Protein AF-V8C6Y3-F1 (afdb_monomer)

Structure (mmCIF, N/CA/C/O backbone):
data_AF-V8C6Y3-F1
#
_entry.id   AF-V8C6Y3-F1
#
loop_
_atom_site.group_PDB
_atom_site.id
_atom_site.type_symbol
_atom_site.label_atom_id
_atom_site.label_alt_id
_atom_site.label_comp_id
_atom_site.label_asym_id
_atom_site.label_entity_id
_atom_site.label_seq_id
_atom_site.pdbx_PDB_ins_code
_atom_site.Cartn_x
_atom_site.Cartn_y
_atom_site.Cartn_z
_atom_site.occupancy
_atom_site.B_iso_or_equiv
_atom_site.auth_seq_id
_atom_site.auth_comp_id
_atom_site.auth_asym_id
_atom_site.auth_atom_id
_atom_site.pdbx_PDB_model_num
ATOM 1 N N . MET A 1 1 ? 5.352 -16.177 -13.746 1.00 63.56 1 MET A N 1
ATOM 2 C CA . MET A 1 1 ? 4.210 -15.300 -14.077 1.00 63.56 1 MET A CA 1
ATOM 3 C C . MET A 1 1 ? 4.567 -14.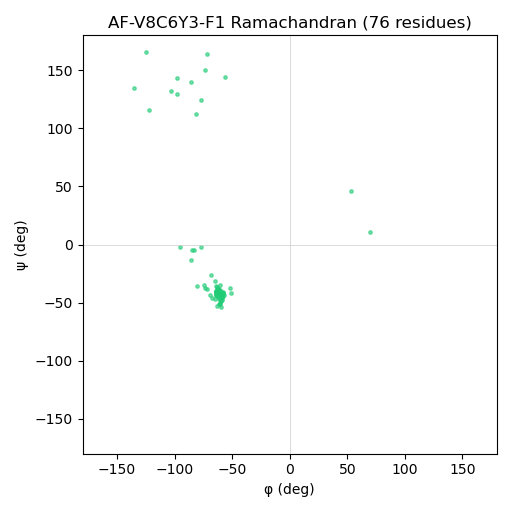624 -15.383 1.00 63.56 1 MET A C 1
ATOM 5 O O . MET A 1 1 ? 5.631 -14.023 -15.431 1.00 63.56 1 MET A O 1
ATOM 9 N N . THR A 1 2 ? 3.760 -14.795 -16.424 1.00 75.00 2 THR A N 1
ATOM 10 C CA . THR A 1 2 ? 3.971 -14.136 -17.722 1.00 75.00 2 THR A CA 1
ATOM 11 C C . THR A 1 2 ? 2.973 -12.991 -17.812 1.00 75.00 2 THR A C 1
ATOM 13 O O . THR A 1 2 ? 1.812 -13.185 -17.451 1.00 75.00 2 THR A O 1
ATOM 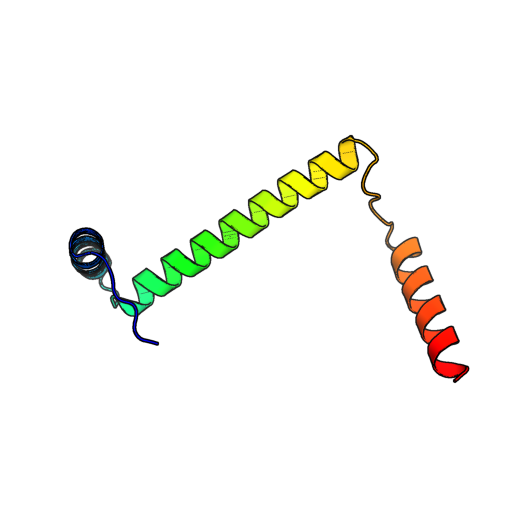16 N N . ILE A 1 3 ? 3.434 -11.800 -18.189 1.00 74.44 3 ILE A N 1
ATOM 17 C CA . ILE A 1 3 ? 2.602 -10.600 -18.296 1.00 74.44 3 ILE A CA 1
ATOM 18 C C . ILE A 1 3 ? 2.726 -10.108 -19.730 1.00 74.44 3 ILE A C 1
ATOM 20 O O . ILE A 1 3 ? 3.815 -9.716 -20.143 1.00 74.44 3 ILE A O 1
ATOM 24 N N . ASP A 1 4 ? 1.618 -10.124 -20.463 1.00 84.50 4 ASP A N 1
ATOM 25 C CA . ASP A 1 4 ? 1.564 -9.545 -21.800 1.00 84.50 4 ASP A CA 1
ATOM 26 C C . ASP A 1 4 ? 1.354 -8.036 -21.669 1.00 84.50 4 ASP A C 1
ATOM 28 O O . ASP A 1 4 ? 0.314 -7.570 -21.194 1.00 84.50 4 ASP A O 1
ATOM 32 N N . LEU A 1 5 ? 2.375 -7.271 -22.047 1.00 84.00 5 LEU A N 1
ATOM 33 C CA . LEU A 1 5 ? 2.341 -5.814 -22.031 1.00 84.00 5 LEU A CA 1
ATOM 34 C C . LEU A 1 5 ? 2.015 -5.285 -23.435 1.00 84.00 5 LEU A C 1
ATOM 36 O O . LEU A 1 5 ? 2.493 -5.833 -24.429 1.00 84.00 5 LEU A O 1
ATOM 40 N N . PRO A 1 6 ? 1.239 -4.194 -23.556 1.00 93.31 6 PRO A N 1
ATOM 41 C CA . PRO A 1 6 ? 1.163 -3.453 -24.808 1.00 93.31 6 PRO A CA 1
ATOM 42 C C . PRO A 1 6 ? 2.564 -3.010 -25.250 1.00 93.31 6 PRO A C 1
ATOM 44 O O . PRO A 1 6 ? 3.371 -2.610 -24.410 1.00 93.31 6 PRO A O 1
ATOM 47 N N . LYS A 1 7 ? 2.834 -3.005 -26.562 1.00 90.12 7 LYS A N 1
ATOM 48 C CA . LYS A 1 7 ? 4.161 -2.668 -27.123 1.00 90.12 7 LYS A CA 1
ATOM 49 C C . LYS A 1 7 ? 4.729 -1.340 -26.613 1.00 90.12 7 LYS A C 1
ATOM 51 O O . LYS A 1 7 ? 5.926 -1.215 -26.394 1.00 90.12 7 LYS A O 1
ATOM 56 N N . GLU A 1 8 ? 3.872 -0.343 -26.419 1.00 91.00 8 GLU A N 1
ATOM 57 C CA . GLU A 1 8 ? 4.270 0.965 -25.886 1.00 91.00 8 GLU A CA 1
ATOM 58 C C . GLU A 1 8 ? 4.806 0.865 -24.450 1.00 91.00 8 GLU A C 1
ATOM 60 O O . GLU A 1 8 ? 5.814 1.482 -24.117 1.00 91.00 8 GLU A O 1
ATOM 65 N N . VAL A 1 9 ? 4.168 0.039 -23.616 1.00 89.81 9 VAL A N 1
ATOM 66 C CA . VAL A 1 9 ? 4.572 -0.194 -22.223 1.00 89.81 9 VAL A CA 1
ATOM 67 C C . VAL A 1 9 ? 5.827 -1.060 -22.164 1.00 89.81 9 VAL A C 1
ATOM 69 O O . VAL A 1 9 ? 6.701 -0.806 -21.343 1.00 89.81 9 VAL A O 1
ATOM 72 N N . GLU A 1 10 ? 5.951 -2.047 -23.049 1.00 90.31 10 GLU A N 1
ATOM 73 C CA . GLU A 1 10 ? 7.164 -2.858 -23.180 1.00 90.31 10 GLU A CA 1
ATOM 74 C C . GLU A 1 10 ? 8.381 -1.98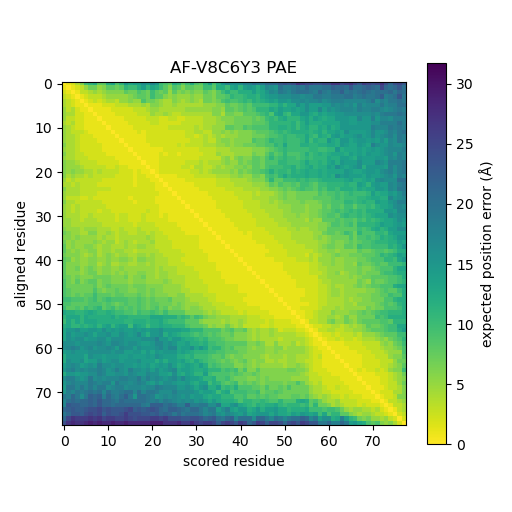9 -23.534 1.00 90.31 10 GLU A C 1
ATOM 76 O O . GLU A 1 10 ? 9.393 -2.035 -22.836 1.00 90.31 10 GLU A O 1
ATOM 81 N N . ASN A 1 11 ? 8.253 -1.117 -24.540 1.00 91.81 11 ASN A N 1
ATOM 82 C CA . ASN A 1 11 ? 9.308 -0.175 -24.922 1.00 91.81 11 ASN A CA 1
ATOM 83 C C . ASN A 1 11 ? 9.679 0.775 -23.776 1.00 91.81 11 ASN A C 1
ATOM 85 O O . ASN A 1 11 ? 10.858 1.058 -23.567 1.00 91.81 11 ASN A O 1
ATOM 89 N N . PHE A 1 12 ? 8.684 1.247 -23.019 1.00 92.44 12 PHE A N 1
ATOM 90 C CA . PHE A 1 12 ? 8.922 2.059 -21.830 1.00 92.44 12 PHE A CA 1
ATOM 91 C C . PHE A 1 12 ? 9.736 1.290 -20.782 1.00 92.44 12 PHE A C 1
ATOM 93 O O . PHE A 1 12 ? 10.771 1.789 -20.343 1.00 92.44 12 PHE A O 1
ATOM 100 N N . VAL A 1 13 ? 9.320 0.064 -20.434 1.00 92.06 13 VAL A N 1
ATOM 101 C CA . VAL A 1 13 ? 10.014 -0.783 -19.450 1.00 92.06 13 VAL A CA 1
ATOM 102 C C . VAL A 1 13 ? 11.460 -1.037 -19.861 1.00 92.06 13 VAL A C 1
ATOM 104 O O . VAL A 1 13 ? 12.337 -0.919 -19.011 1.00 92.06 13 VAL A O 1
ATOM 107 N N . ILE A 1 14 ? 11.712 -1.340 -21.138 1.00 90.62 14 ILE A N 1
ATOM 108 C CA . ILE A 1 14 ? 13.072 -1.528 -21.660 1.00 90.62 14 ILE A CA 1
ATOM 109 C C . ILE A 1 14 ? 13.886 -0.248 -21.460 1.00 90.62 14 ILE A C 1
ATOM 111 O O . ILE A 1 14 ? 14.930 -0.260 -20.814 1.00 90.62 14 ILE A O 1
ATOM 115 N N . SER A 1 15 ? 13.363 0.883 -21.940 1.00 94.12 15 SER A N 1
ATOM 116 C CA . SER A 1 15 ? 14.095 2.149 -21.915 1.00 94.12 15 SER A CA 1
ATOM 117 C C . SER A 1 15 ? 14.409 2.660 -20.504 1.00 94.12 15 SER A C 1
ATOM 119 O O . SER A 1 15 ? 15.487 3.206 -20.283 1.00 94.12 15 SER A O 1
ATOM 121 N N . GLU A 1 16 ? 13.494 2.503 -19.547 1.00 94.19 16 GLU A N 1
ATOM 122 C CA . GLU A 1 16 ? 13.693 2.980 -18.175 1.00 94.19 16 GLU A CA 1
ATOM 123 C C . GLU A 1 16 ? 14.545 2.018 -17.345 1.00 94.19 16 GLU A C 1
ATOM 125 O O . GLU A 1 16 ? 15.374 2.465 -16.555 1.00 94.19 16 GLU A O 1
ATOM 130 N N . ALA A 1 17 ? 14.413 0.705 -17.556 1.00 93.56 17 ALA A N 1
ATOM 131 C CA . ALA A 1 17 ? 15.267 -0.269 -16.884 1.00 93.56 17 ALA A CA 1
ATOM 132 C C . ALA A 1 17 ? 16.738 -0.103 -17.292 1.00 93.56 17 ALA A C 1
ATOM 134 O O . ALA A 1 17 ? 17.614 -0.128 -16.425 1.00 93.56 17 ALA A O 1
ATOM 135 N N . ASP A 1 18 ? 16.997 0.155 -18.579 1.00 94.88 18 ASP A N 1
ATOM 136 C CA . ASP A 1 18 ? 18.339 0.442 -19.093 1.00 94.88 18 ASP A CA 1
ATOM 137 C C . ASP A 1 18 ? 18.916 1.732 -18.488 1.00 94.88 18 ASP A C 1
ATOM 139 O O . ASP A 1 18 ? 20.076 1.761 -18.074 1.00 94.88 18 ASP A O 1
ATOM 143 N N . LYS A 1 19 ? 18.109 2.800 -18.379 1.00 96.19 19 LYS A N 1
ATOM 144 C CA . LYS A 1 19 ? 18.526 4.073 -17.759 1.00 96.19 19 LYS A CA 1
ATOM 145 C C . LYS A 1 19 ? 18.860 3.925 -16.277 1.00 96.19 19 LYS A C 1
ATOM 147 O O . LYS A 1 19 ? 19.823 4.527 -15.807 1.00 96.19 19 LYS A O 1
ATOM 152 N N . GLU A 1 20 ? 18.059 3.158 -15.541 1.00 93.38 20 GLU A N 1
ATOM 153 C CA . GLU A 1 20 ? 18.259 2.917 -14.109 1.00 93.38 20 GLU A CA 1
ATOM 154 C C . GLU A 1 20 ? 19.278 1.803 -13.819 1.00 93.38 20 GLU A C 1
ATOM 156 O O . GLU A 1 20 ? 19.632 1.592 -12.658 1.00 93.38 20 GLU A O 1
ATOM 161 N N . ASN A 1 21 ? 19.781 1.118 -14.853 1.00 95.44 21 ASN A N 1
ATOM 162 C CA . ASN A 1 21 ? 20.668 -0.041 -14.746 1.00 95.44 21 ASN A CA 1
ATOM 163 C C . ASN A 1 21 ? 20.091 -1.138 -13.827 1.00 95.44 21 ASN A C 1
ATOM 165 O O . ASN A 1 21 ? 20.772 -1.677 -12.950 1.00 95.44 21 ASN A O 1
ATOM 169 N N . ILE A 1 22 ? 18.808 -1.447 -14.019 1.00 95.25 22 ILE A N 1
ATOM 170 C CA . ILE A 1 22 ? 18.081 -2.495 -13.296 1.00 95.25 22 ILE A CA 1
ATOM 171 C C . ILE A 1 22 ? 17.453 -3.484 -14.275 1.00 95.25 22 ILE A C 1
ATOM 173 O O . ILE A 1 22 ? 17.337 -3.233 -15.469 1.00 95.25 22 ILE A O 1
ATOM 177 N N . SER A 1 23 ? 17.011 -4.635 -13.772 1.00 94.69 23 SER A N 1
ATOM 178 C CA . SER A 1 23 ? 16.275 -5.591 -14.607 1.00 94.69 23 SER A CA 1
ATOM 179 C C . SER A 1 23 ? 14.846 -5.111 -14.901 1.00 94.69 23 SER A C 1
ATOM 181 O O . SER A 1 23 ? 14.202 -4.505 -14.042 1.00 94.69 23 SER A O 1
ATOM 183 N N . HIS A 1 24 ? 14.286 -5.487 -16.059 1.00 92.00 24 HIS A N 1
ATOM 184 C CA . HIS A 1 24 ? 12.862 -5.259 -16.369 1.00 92.00 24 HIS A CA 1
ATOM 185 C C . HIS A 1 24 ? 11.939 -5.773 -15.253 1.00 92.00 24 HIS A C 1
ATOM 187 O O . HIS A 1 24 ? 10.975 -5.111 -14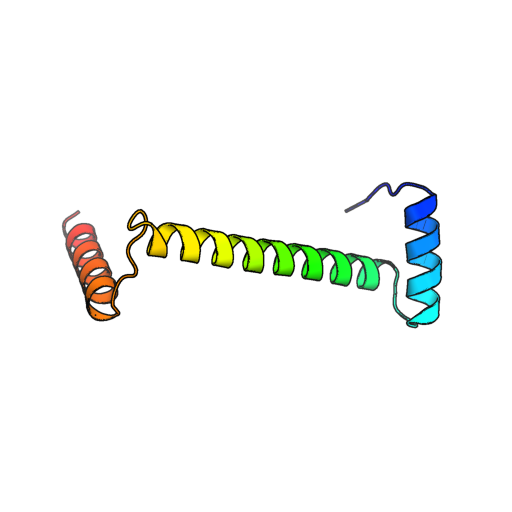.869 1.00 92.00 24 HIS A O 1
ATOM 193 N N . SER A 1 25 ? 12.250 -6.951 -14.696 1.00 91.38 25 SER A N 1
ATOM 194 C CA . SER A 1 25 ? 11.490 -7.538 -13.591 1.00 91.38 25 SER A CA 1
ATOM 195 C C . SER A 1 25 ? 11.514 -6.676 -12.335 1.00 91.38 25 SER A C 1
ATOM 197 O O . SER A 1 25 ? 10.491 -6.562 -11.664 1.00 91.38 25 SER A O 1
ATOM 199 N N . GLU A 1 26 ? 12.651 -6.061 -12.020 1.00 93.00 26 GLU A N 1
ATOM 200 C CA . GLU A 1 26 ? 12.777 -5.189 -10.856 1.00 93.00 26 GLU A CA 1
ATOM 201 C C . GLU A 1 26 ? 11.972 -3.902 -11.044 1.00 93.00 26 GLU A C 1
ATOM 203 O O . GLU A 1 26 ? 11.225 -3.515 -10.144 1.00 93.00 26 GLU A O 1
ATOM 208 N N . LEU A 1 27 ? 12.040 -3.284 -12.227 1.00 93.62 27 LEU A N 1
ATOM 209 C CA . LEU A 1 27 ? 11.241 -2.099 -12.540 1.00 93.62 27 LEU A CA 1
ATOM 210 C C . LEU A 1 27 ? 9.735 -2.386 -12.409 1.00 93.62 27 LEU A C 1
ATOM 212 O O . LEU A 1 27 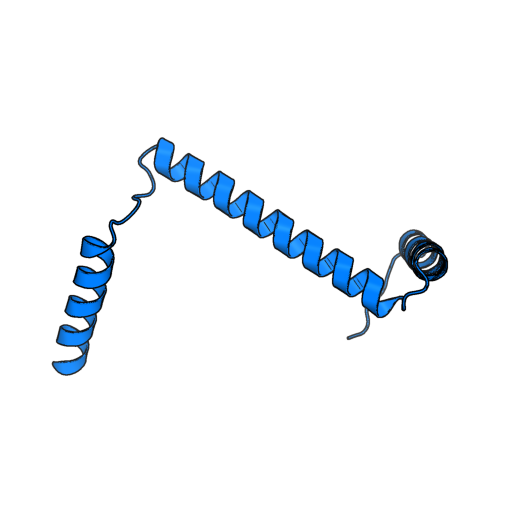? 9.007 -1.638 -11.752 1.00 93.62 27 LEU A O 1
ATOM 216 N N . ILE A 1 28 ? 9.269 -3.514 -12.958 1.00 91.25 28 ILE A N 1
ATOM 217 C CA . ILE A 1 28 ? 7.865 -3.942 -12.850 1.00 91.25 28 ILE A CA 1
ATOM 218 C C . ILE A 1 28 ? 7.476 -4.177 -11.383 1.00 91.25 28 ILE A C 1
ATOM 220 O O . ILE A 1 28 ? 6.405 -3.748 -10.949 1.00 91.25 28 ILE A O 1
ATOM 224 N N . GLN A 1 29 ? 8.335 -4.820 -10.587 1.00 91.31 29 GLN A N 1
ATOM 225 C CA . GLN A 1 29 ? 8.078 -5.035 -9.159 1.00 91.31 29 GLN A CA 1
ATOM 226 C C . GLN A 1 29 ? 7.974 -3.717 -8.385 1.00 91.31 29 GLN A C 1
ATOM 228 O O . GLN A 1 29 ? 7.071 -3.571 -7.558 1.00 91.31 29 GLN A O 1
ATOM 233 N N . ARG A 1 30 ? 8.842 -2.741 -8.675 1.00 93.81 30 ARG A N 1
ATOM 234 C CA . ARG A 1 30 ? 8.780 -1.398 -8.079 1.00 93.81 30 ARG A CA 1
ATOM 235 C C . ARG A 1 30 ? 7.470 -0.694 -8.429 1.00 93.81 30 ARG A C 1
ATOM 237 O O . ARG A 1 30 ? 6.805 -0.176 -7.533 1.00 93.81 30 ARG A O 1
ATOM 244 N N . ALA A 1 31 ? 7.051 -0.743 -9.694 1.00 91.25 31 ALA A N 1
ATOM 245 C CA . ALA A 1 31 ? 5.786 -0.158 -10.135 1.00 91.25 31 ALA A CA 1
ATOM 246 C C . ALA A 1 31 ? 4.574 -0.798 -9.429 1.00 91.25 31 ALA A C 1
ATOM 248 O O . ALA A 1 31 ? 3.686 -0.097 -8.937 1.00 91.25 31 ALA A O 1
ATOM 249 N N . LEU A 1 32 ? 4.555 -2.129 -9.299 1.00 91.00 32 LEU A N 1
ATOM 250 C CA . LEU A 1 32 ? 3.500 -2.841 -8.569 1.00 91.00 32 LEU A CA 1
ATOM 251 C C . LEU A 1 32 ? 3.488 -2.489 -7.075 1.00 91.00 32 LEU A C 1
ATOM 253 O O . LEU A 1 32 ? 2.415 -2.306 -6.491 1.00 91.00 32 LEU A O 1
ATOM 257 N N . ALA A 1 33 ? 4.663 -2.364 -6.454 1.00 92.81 33 ALA A N 1
ATOM 258 C CA . ALA A 1 33 ? 4.788 -1.949 -5.061 1.00 92.81 33 ALA A CA 1
ATOM 259 C C . ALA A 1 33 ? 4.276 -0.515 -4.848 1.00 92.81 33 ALA A C 1
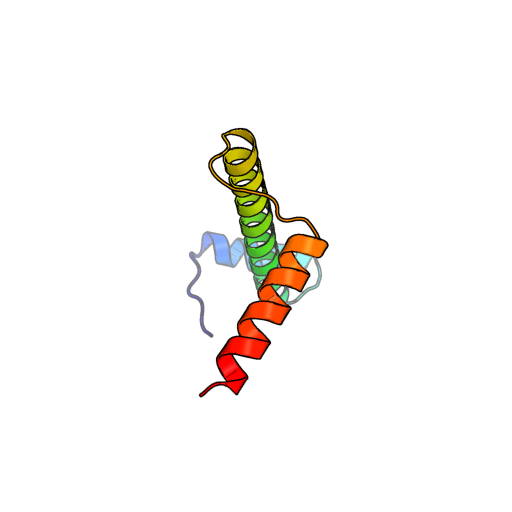ATOM 261 O O . ALA A 1 33 ? 3.562 -0.259 -3.872 1.00 92.81 33 ALA A O 1
ATOM 262 N N . HIS A 1 34 ? 4.575 0.393 -5.781 1.00 94.19 34 HIS A N 1
ATOM 263 C CA . HIS A 1 34 ? 4.058 1.759 -5.776 1.00 94.19 34 HIS A CA 1
ATOM 264 C C . HIS A 1 34 ? 2.528 1.775 -5.863 1.00 94.19 34 HIS A C 1
ATOM 266 O O . HIS A 1 34 ? 1.870 2.350 -4.998 1.00 94.19 34 HIS A O 1
ATOM 272 N N . LEU A 1 35 ? 1.944 1.047 -6.820 1.00 93.94 35 LEU A N 1
ATOM 273 C CA . LEU A 1 35 ? 0.490 0.946 -6.968 1.00 93.94 35 LEU A CA 1
ATOM 274 C C . LEU A 1 35 ? -0.186 0.399 -5.699 1.00 93.94 35 LEU A C 1
ATOM 276 O O . LEU A 1 35 ? -1.236 0.883 -5.271 1.00 93.94 35 LEU A O 1
ATOM 280 N N . ALA A 1 36 ? 0.407 -0.619 -5.071 1.00 94.25 36 ALA A N 1
ATOM 281 C CA . ALA A 1 36 ? -0.096 -1.157 -3.811 1.00 94.25 36 ALA A CA 1
ATOM 282 C C . ALA A 1 36 ? -0.019 -0.124 -2.674 1.00 94.25 36 ALA A C 1
ATOM 284 O O . ALA A 1 36 ? -0.896 -0.076 -1.807 1.00 94.25 36 ALA A O 1
ATOM 285 N N . HIS A 1 37 ? 1.018 0.713 -2.659 1.00 95.56 37 HIS A N 1
ATOM 286 C CA . HIS A 1 37 ? 1.145 1.804 -1.702 1.00 95.56 37 HIS A CA 1
ATOM 287 C C . HIS A 1 37 ? 0.089 2.896 -1.920 1.00 95.56 37 HIS A C 1
ATOM 289 O O . HIS A 1 37 ? -0.591 3.264 -0.962 1.00 95.56 37 HIS A O 1
ATOM 295 N N . GLU A 1 38 ? -0.139 3.331 -3.159 1.00 96.25 38 GLU A N 1
ATOM 296 C CA . GLU A 1 38 ? -1.172 4.322 -3.489 1.00 96.25 38 GLU A CA 1
ATOM 297 C C . GLU A 1 38 ? -2.573 3.852 -3.096 1.00 96.25 38 GLU A C 1
ATOM 299 O O . GLU A 1 38 ? -3.330 4.594 -2.466 1.00 96.25 38 GLU A O 1
ATOM 304 N N . LYS A 1 39 ? -2.900 2.583 -3.376 1.00 96.31 39 LYS A N 1
ATOM 305 C CA . LYS A 1 39 ? -4.168 1.978 -2.941 1.00 96.31 39 LYS A CA 1
ATOM 306 C C . LYS A 1 39 ? -4.328 2.022 -1.421 1.00 96.31 39 LYS A C 1
ATOM 308 O O . LYS A 1 39 ? -5.406 2.348 -0.932 1.00 96.31 39 LYS A O 1
ATOM 313 N N . ARG A 1 40 ? -3.263 1.736 -0.661 1.00 95.62 40 ARG A N 1
ATOM 314 C CA . ARG A 1 40 ? -3.293 1.834 0.810 1.00 95.62 40 ARG A CA 1
ATOM 315 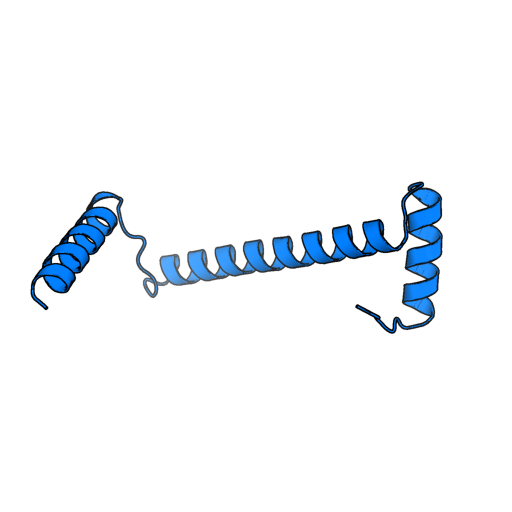C C . ARG A 1 40 ? -3.536 3.267 1.278 1.00 95.62 40 ARG A C 1
ATOM 317 O O . ARG A 1 40 ? -4.371 3.467 2.153 1.00 95.62 40 ARG A O 1
ATOM 324 N N . ILE A 1 41 ? -2.864 4.252 0.680 1.00 96.12 41 ILE A N 1
ATOM 325 C CA . ILE A 1 41 ? -3.088 5.670 0.998 1.00 96.12 41 ILE A CA 1
ATOM 326 C C . ILE A 1 41 ? -4.545 6.055 0.737 1.00 96.12 41 ILE A C 1
ATOM 328 O O . ILE A 1 41 ? -5.163 6.713 1.574 1.00 96.12 41 ILE A O 1
ATOM 332 N N . GLN A 1 42 ? -5.111 5.641 -0.399 1.00 96.25 42 GLN A N 1
ATOM 333 C CA . GLN A 1 42 ? -6.497 5.960 -0.724 1.00 96.25 42 GLN A CA 1
ATOM 334 C C . GLN A 1 42 ? -7.477 5.315 0.260 1.00 96.25 42 GLN A C 1
ATOM 336 O O . GLN A 1 42 ? -8.417 5.974 0.698 1.00 96.25 42 GLN A O 1
ATOM 341 N N . ASN A 1 43 ? -7.225 4.072 0.670 1.00 95.25 43 ASN A N 1
ATOM 342 C CA . ASN A 1 43 ? -8.026 3.418 1.702 1.00 95.25 43 ASN A CA 1
ATOM 343 C C . ASN A 1 43 ? -7.987 4.206 3.018 1.00 95.25 43 ASN A C 1
ATOM 345 O O . ASN A 1 43 ? -9.040 4.480 3.582 1.00 95.25 43 ASN A O 1
ATOM 349 N N . TYR A 1 44 ? -6.812 4.669 3.458 1.00 94.81 44 TYR A N 1
ATOM 350 C CA . TYR A 1 44 ? -6.717 5.488 4.670 1.00 94.81 44 TYR A CA 1
ATOM 351 C C . TYR A 1 44 ? -7.472 6.814 4.556 1.00 94.81 44 TYR A C 1
ATOM 353 O O . TYR A 1 44 ? -8.107 7.237 5.520 1.00 94.81 44 TYR A O 1
ATOM 361 N N . LYS A 1 45 ? -7.441 7.471 3.390 1.00 96.44 45 LYS A N 1
ATOM 362 C CA . LYS A 1 45 ? -8.240 8.685 3.158 1.00 96.44 45 LYS A CA 1
ATOM 363 C C . LYS A 1 45 ? -9.734 8.398 3.305 1.00 96.44 45 LYS A C 1
ATOM 365 O O . LYS A 1 45 ? -10.418 9.130 4.017 1.00 96.44 45 LYS A O 1
ATOM 370 N N . ASN A 1 46 ? -10.208 7.313 2.695 1.00 96.19 46 ASN A N 1
ATOM 371 C CA . ASN A 1 46 ? -11.605 6.893 2.782 1.00 96.19 46 ASN A CA 1
ATOM 372 C C . ASN A 1 46 ? -12.002 6.570 4.235 1.00 96.19 46 ASN A C 1
ATOM 374 O O . ASN A 1 46 ? -13.045 7.025 4.702 1.00 96.19 46 ASN A O 1
ATOM 378 N N . ASP A 1 47 ? -11.155 5.850 4.977 1.00 94.94 47 ASP A N 1
ATOM 379 C CA . ASP A 1 47 ? -11.390 5.534 6.391 1.00 94.94 47 ASP A CA 1
ATOM 380 C C . ASP A 1 47 ? -11.505 6.814 7.235 1.00 94.94 47 ASP A C 1
ATOM 382 O O . ASP A 1 47 ? -12.431 6.963 8.034 1.00 94.94 47 ASP A O 1
ATOM 386 N N . ILE A 1 48 ? -10.609 7.787 7.021 1.00 94.56 48 ILE A N 1
ATOM 387 C CA . ILE A 1 48 ? -10.652 9.091 7.701 1.00 94.56 48 ILE A CA 1
ATOM 388 C C . ILE A 1 48 ? -11.962 9.829 7.399 1.00 94.56 48 ILE A C 1
ATOM 390 O O . ILE A 1 48 ? -12.549 10.428 8.303 1.00 94.56 48 ILE A O 1
ATOM 394 N N . GLU A 1 49 ? -12.443 9.805 6.156 1.00 96.38 49 GLU A N 1
ATOM 395 C CA . GLU A 1 49 ? -13.726 10.417 5.796 1.00 96.38 49 GLU A CA 1
ATOM 396 C C . GLU A 1 49 ? -14.907 9.739 6.492 1.00 96.38 49 GLU A C 1
ATOM 398 O O . GLU A 1 49 ? -15.773 10.428 7.036 1.00 96.38 49 GLU A O 1
ATOM 403 N N . LEU A 1 50 ? -14.928 8.405 6.544 1.00 96.56 50 LEU A N 1
ATOM 404 C CA . LEU A 1 50 ? -15.965 7.659 7.256 1.00 96.56 50 LEU A CA 1
ATOM 405 C C . LEU A 1 50 ? -15.972 7.984 8.752 1.00 96.56 50 LEU A C 1
ATOM 407 O O . LEU A 1 50 ? -17.045 8.116 9.346 1.00 96.56 50 LEU A O 1
ATOM 411 N N . ILE A 1 51 ? -14.793 8.167 9.351 1.00 94.19 51 ILE A N 1
ATOM 412 C CA . ILE A 1 51 ? -14.655 8.578 10.752 1.00 94.19 51 ILE A CA 1
ATOM 413 C C . ILE A 1 51 ? -15.205 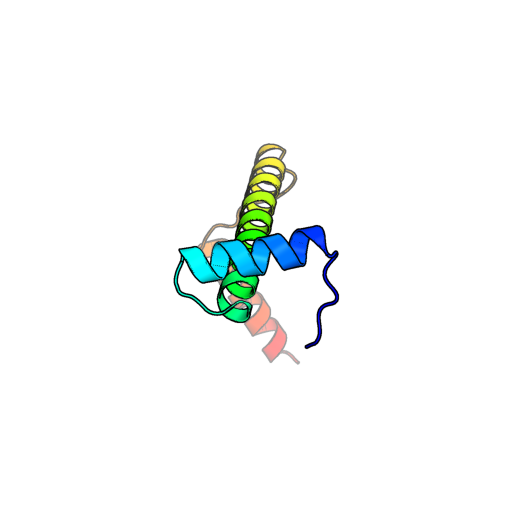9.988 10.962 1.00 94.19 51 ILE A C 1
ATOM 415 O O . ILE A 1 51 ? -16.006 10.203 11.871 1.00 94.19 51 ILE A O 1
ATOM 419 N N . LYS A 1 52 ? -14.849 10.944 10.094 1.00 93.56 52 LYS A N 1
ATOM 420 C CA . LYS A 1 52 ? -15.371 12.321 10.157 1.00 93.56 52 LYS A CA 1
ATOM 421 C C . LYS A 1 52 ? -16.893 12.379 10.010 1.00 93.56 52 LYS A C 1
ATOM 423 O O . LYS A 1 52 ? -17.534 13.202 10.652 1.00 93.56 52 LYS A O 1
ATOM 428 N N . GLN A 1 53 ? -17.474 11.501 9.193 1.00 95.88 53 GLN A N 1
ATOM 429 C CA . GLN A 1 53 ? -18.926 11.383 9.015 1.00 95.88 53 GLN A CA 1
ATOM 430 C C . GLN A 1 53 ? -19.626 10.644 10.171 1.00 95.88 53 GLN A C 1
ATOM 432 O O . GLN A 1 53 ? -20.842 10.469 10.125 1.00 95.88 53 GLN A O 1
ATOM 437 N N . GLY A 1 54 ? -18.886 10.152 11.171 1.00 93.88 54 GLY A N 1
ATOM 438 C CA . GLY A 1 54 ? -19.427 9.336 12.261 1.00 93.88 54 GLY A CA 1
ATOM 439 C C . GLY A 1 54 ? -19.885 7.936 11.831 1.00 93.88 54 GLY A C 1
ATOM 440 O O . GLY A 1 54 ? -20.526 7.235 12.609 1.00 93.88 54 GLY A O 1
ATOM 441 N N . LYS A 1 55 ? -19.561 7.511 10.602 1.00 94.12 55 LYS A N 1
ATOM 442 C CA . LYS A 1 55 ? -19.920 6.196 10.039 1.00 94.12 55 LYS A CA 1
ATOM 443 C C . LYS A 1 55 ? -18.923 5.098 10.402 1.00 94.12 55 LYS A C 1
ATOM 445 O O . LYS A 1 55 ? -19.217 3.920 10.222 1.00 94.12 55 LYS A O 1
ATOM 450 N N . MET A 1 56 ? -17.753 5.473 10.909 1.00 92.19 56 MET A N 1
ATOM 451 C CA . MET A 1 56 ? -16.728 4.555 11.390 1.00 92.19 56 MET A CA 1
ATOM 452 C C . MET A 1 56 ? -16.186 5.057 12.727 1.00 92.19 56 MET A C 1
ATOM 454 O O . MET A 1 56 ? -15.910 6.242 12.894 1.00 92.19 56 MET A O 1
ATOM 458 N N . LYS A 1 57 ? -16.046 4.155 13.701 1.00 89.94 57 LYS A N 1
ATOM 459 C CA . LYS A 1 57 ? -15.521 4.483 15.030 1.00 89.94 57 LYS A CA 1
ATOM 460 C C . LYS A 1 57 ? -14.038 4.126 15.106 1.00 89.94 57 LYS A C 1
ATOM 462 O O . LYS A 1 57 ? -13.673 2.985 14.829 1.00 89.94 57 LYS A O 1
ATOM 467 N N . MET A 1 58 ? -13.203 5.064 15.553 1.00 87.69 58 MET A N 1
ATOM 468 C CA . MET A 1 58 ? -11.859 4.733 16.033 1.00 87.69 58 MET A CA 1
ATOM 469 C C . MET A 1 58 ? -11.960 4.137 17.437 1.00 87.69 58 MET A C 1
ATOM 471 O O . MET A 1 58 ? -12.543 4.753 18.329 1.00 87.69 58 MET A O 1
ATOM 475 N N . LEU A 1 59 ? -11.421 2.932 17.620 1.00 88.31 59 LEU A N 1
ATOM 476 C CA . LEU A 1 59 ? -11.377 2.280 18.926 1.00 88.31 59 LEU A CA 1
ATOM 477 C C . LEU A 1 59 ? -10.145 2.734 19.710 1.00 88.31 59 LEU A C 1
ATOM 479 O O . LEU A 1 59 ? -9.054 2.829 19.144 1.00 88.31 59 LEU A O 1
ATOM 483 N N . SER A 1 60 ? -10.306 2.950 21.014 1.00 91.69 60 SER A N 1
ATOM 484 C CA . SER A 1 60 ? -9.167 3.136 21.916 1.00 91.69 60 SER A CA 1
ATOM 485 C C . SER A 1 60 ? -8.414 1.819 22.134 1.00 91.69 60 SER A C 1
ATOM 487 O O . SER A 1 60 ? -8.933 0.725 21.885 1.00 91.69 60 SER A O 1
ATOM 489 N N . ALA A 1 61 ? -7.187 1.908 22.650 1.00 91.31 61 ALA A N 1
ATOM 490 C CA . ALA A 1 61 ? -6.409 0.726 23.008 1.00 91.31 61 ALA A CA 1
ATOM 491 C C . ALA A 1 61 ? -7.164 -0.158 24.019 1.00 91.31 61 ALA A C 1
ATOM 493 O O . ALA A 1 61 ? -7.245 -1.375 23.845 1.00 91.31 61 ALA A O 1
ATOM 494 N N . GLU A 1 62 ? -7.778 0.442 25.040 1.00 93.69 62 GLU A N 1
ATOM 495 C CA . GLU A 1 62 ? -8.570 -0.255 26.058 1.00 93.69 62 GLU A CA 1
ATOM 496 C C . GLU A 1 62 ? -9.767 -0.986 25.444 1.00 93.69 62 GLU A C 1
ATOM 498 O O . GLU A 1 62 ? -10.036 -2.133 25.808 1.00 93.69 62 GLU A O 1
ATOM 503 N N . GLU A 1 63 ? -10.462 -0.359 24.489 1.00 91.56 63 GLU A N 1
ATOM 504 C CA . GLU A 1 63 ? -11.584 -0.979 23.778 1.00 91.56 63 GLU A CA 1
ATOM 505 C C . GLU A 1 63 ? -11.125 -2.192 22.961 1.00 91.56 63 GLU A C 1
ATOM 507 O O . GLU A 1 63 ? -11.757 -3.254 23.003 1.00 91.56 63 GLU A O 1
ATOM 512 N N . VAL A 1 64 ? -9.990 -2.073 22.265 1.00 92.44 64 VAL A N 1
ATOM 513 C CA . VAL A 1 64 ? -9.394 -3.174 21.496 1.00 92.44 64 VAL A CA 1
ATOM 514 C C . VAL A 1 64 ? -8.996 -4.324 22.420 1.00 92.44 64 VAL A C 1
ATOM 516 O O . VAL A 1 64 ? -9.437 -5.459 22.214 1.00 92.44 64 VAL A O 1
ATOM 519 N N . PHE A 1 65 ? -8.225 -4.057 23.477 1.00 93.62 65 PHE A N 1
ATOM 520 C CA . PHE A 1 65 ? -7.801 -5.094 24.423 1.00 93.62 65 PHE A CA 1
ATOM 521 C C . PHE A 1 65 ? -8.987 -5.725 25.159 1.00 93.62 65 PHE A C 1
ATOM 523 O O . PHE A 1 65 ? -8.999 -6.939 25.387 1.00 93.62 65 PHE A O 1
ATOM 530 N N . GLY A 1 66 ? -10.008 -4.936 25.493 1.00 94.31 66 GLY A N 1
ATOM 531 C CA . GLY A 1 66 ? -11.259 -5.425 26.061 1.00 94.31 66 GLY A CA 1
ATOM 532 C C . GLY A 1 66 ? -11.961 -6.418 25.135 1.00 94.31 66 GLY A C 1
ATOM 533 O O . GLY A 1 66 ? -12.330 -7.511 25.573 1.00 94.31 66 GLY A O 1
ATOM 534 N N . ASN A 1 67 ? -12.084 -6.088 23.848 1.00 91.44 67 ASN A N 1
ATOM 535 C CA . ASN A 1 67 ? -12.702 -6.956 22.843 1.00 91.44 67 ASN A CA 1
ATOM 536 C C . ASN A 1 67 ? -11.918 -8.256 22.631 1.00 91.44 67 ASN A C 1
ATOM 538 O O . ASN A 1 67 ? -12.516 -9.333 22.574 1.00 91.44 67 ASN A O 1
ATOM 542 N N . VAL A 1 68 ? -10.585 -8.183 22.580 1.00 92.25 68 VAL A N 1
ATOM 543 C CA . VAL A 1 68 ? -9.725 -9.372 22.476 1.00 92.25 68 VAL A CA 1
ATOM 544 C C . VAL A 1 68 ? -9.911 -10.284 23.693 1.00 92.25 68 VAL A C 1
ATOM 546 O O . VAL A 1 68 ? -10.143 -11.484 23.536 1.00 92.25 68 VAL A O 1
ATOM 549 N N . ARG A 1 69 ? -9.892 -9.728 24.913 1.00 91.44 69 ARG A N 1
ATOM 550 C CA . ARG A 1 69 ? -10.107 -10.501 26.151 1.00 91.44 69 ARG A CA 1
ATOM 551 C C . ARG A 1 69 ? -11.485 -11.161 26.198 1.00 91.44 69 ARG A C 1
ATOM 553 O O . ARG A 1 69 ? -11.580 -12.295 26.664 1.00 91.44 69 ARG A O 1
ATOM 560 N N . LYS A 1 70 ? -12.541 -10.481 25.735 1.00 92.06 70 LYS A N 1
ATOM 561 C CA . LYS A 1 70 ? -13.896 -11.058 25.653 1.00 92.06 70 LYS A CA 1
ATOM 562 C C . LYS A 1 70 ? -13.926 -12.269 24.718 1.00 92.06 70 LYS A C 1
ATOM 564 O O . LYS A 1 70 ? -14.310 -13.348 25.163 1.00 92.06 70 LYS A O 1
ATOM 569 N N . ARG A 1 71 ? -13.400 -12.133 23.494 1.00 91.94 71 ARG A N 1
ATOM 570 C CA . ARG A 1 71 ? -13.336 -13.239 22.519 1.00 91.94 71 ARG A CA 1
ATOM 571 C C . ARG A 1 71 ? -12.565 -14.450 23.046 1.00 91.94 71 ARG A C 1
ATOM 573 O O . ARG A 1 71 ? -13.006 -15.579 22.870 1.00 91.94 71 ARG A O 1
ATOM 580 N N . LEU A 1 72 ? -11.445 -14.227 23.739 1.00 90.31 72 LEU A N 1
ATOM 581 C CA . LEU A 1 72 ? -10.652 -15.307 24.344 1.00 90.31 72 LEU A CA 1
ATOM 582 C C . LEU A 1 72 ? -11.391 -16.056 25.464 1.00 90.31 72 LEU A C 1
ATOM 584 O O . LEU A 1 72 ? -11.148 -17.241 25.679 1.00 90.31 72 LEU A O 1
ATOM 588 N N . LYS A 1 73 ? -12.274 -15.382 26.209 1.00 86.31 73 LYS A N 1
ATOM 589 C CA . LYS A 1 73 ? -13.107 -16.036 27.231 1.00 86.31 73 LYS A CA 1
ATOM 590 C C . LYS A 1 73 ? -14.235 -16.852 26.605 1.00 86.31 73 LYS A C 1
ATOM 592 O O . LYS A 1 73 ? -14.594 -17.889 27.147 1.00 86.31 73 LYS A O 1
ATOM 597 N N . GLU A 1 74 ? -14.787 -16.388 25.490 1.00 86.56 74 GLU A N 1
ATOM 598 C CA . GLU A 1 74 ? -15.851 -17.076 24.753 1.00 86.56 74 GLU A CA 1
ATOM 599 C C . GLU A 1 74 ? -15.335 -18.325 24.031 1.00 86.56 74 GLU A C 1
ATOM 601 O O . GLU A 1 74 ? -16.001 -19.356 24.053 1.00 86.56 74 GLU A O 1
ATOM 606 N N . SER A 1 75 ? -14.125 -18.278 23.463 1.00 76.94 75 SER A N 1
ATOM 607 C CA . SER A 1 75 ? -13.518 -19.435 22.793 1.00 76.94 75 SER A CA 1
ATOM 608 C C . SER A 1 75 ? -13.14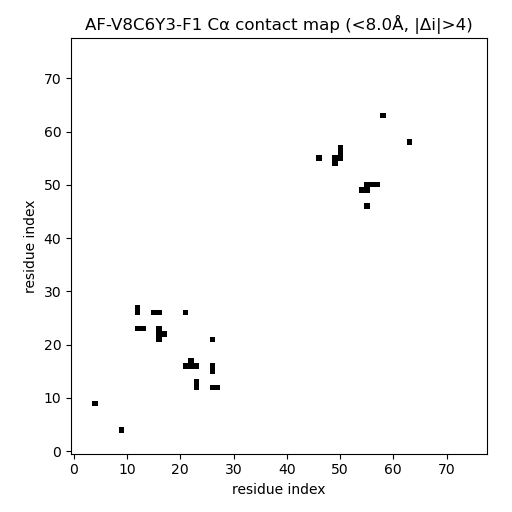0 -20.571 23.746 1.00 76.94 75 SER A C 1
ATOM 610 O O . SER A 1 75 ? -13.115 -21.718 23.326 1.00 76.94 75 SER A O 1
ATOM 612 N N . ARG A 1 76 ? -12.880 -20.270 25.025 1.00 72.00 76 ARG A N 1
ATOM 613 C CA . ARG A 1 76 ? -12.581 -21.262 26.076 1.00 72.00 76 ARG A CA 1
ATOM 614 C C . ARG A 1 76 ? -13.821 -21.873 26.739 1.00 72.00 76 ARG A C 1
ATOM 616 O O . ARG A 1 76 ? -13.674 -22.717 27.614 1.00 72.00 76 ARG A O 1
ATOM 623 N N . LYS A 1 77 ? -15.023 -21.399 26.395 1.00 64.00 77 LYS A N 1
ATOM 624 C CA . LYS A 1 77 ? -16.301 -21.946 26.885 1.00 64.00 77 LYS A CA 1
ATOM 625 C C . LYS A 1 77 ? -16.922 -22.976 25.929 1.00 64.00 77 LYS A C 1
ATOM 627 O O . LYS A 1 77 ? -17.988 -23.497 26.246 1.00 64.00 77 LYS A O 1
ATOM 632 N N . LYS A 1 78 ? -16.295 -23.220 24.777 1.00 51.84 78 LYS A N 1
ATOM 633 C CA . LYS A 1 78 ? -16.602 -24.323 23.857 1.00 51.84 78 LYS A CA 1
ATOM 634 C C . LYS A 1 78 ? -15.611 -25.452 24.080 1.00 51.84 78 LYS A C 1
ATOM 636 O O . LYS A 1 78 ? -16.036 -26.606 23.884 1.00 51.84 78 LYS A O 1
#

Radius of gyration: 22.34 Å; Cα contacts (8 Å, |Δi|>4): 19; chains: 1; bounding box: 41×37×54 Å

Solvent-accessible surface area (backbone atoms only — not comparable to full-atom values): 4631 Å² total; per-residue (Å²): 139,88,79,92,64,59,70,71,56,47,53,47,43,53,57,50,14,63,74,70,74,50,51,58,68,54,52,52,50,51,52,53,53,48,53,55,48,52,53,51,53,52,50,52,54,53,50,53,50,34,37,76,70,68,76,39,83,86,75,52,73,67,56,51,54,49,51,52,54,50,52,57,56,57,65,72,73,112

Organism: NCBI:txid1357400

Foldseek 3Di:
DDDDDDPVVVVVLVVVCVVVVHDSVVVVVVVVVVVVVVVVVVVVVVQVVCVVVVNDDDDDPCRVVVVVVVVVVVVVVD

Secondary structure (DSSP, 8-state):
------HHHHHHHHHHHHHHT--HHHHHHHHHHHHHHHHHHHHHHHHHHHHHTTSSPPPPHHHHHHHHHHHHHHHTT-

pLDDT: mean 90.58, std 7.89, range [51.84, 96.56]

Sequence (78 aa):
MTIDLPKEVENFVISEADKENISHSELIQRALAHLAHEKRIQNYKNDIELIKQGKMKMLSAEEVFGNVRKRLKESRKK

Mean predicted aligned error: 7.9 Å